Protein AF-A0A2T9JIQ1-F1 (afdb_monomer_lite)

Structure (mmCIF, N/CA/C/O backbone):
data_AF-A0A2T9JIQ1-F1
#
_entry.id   AF-A0A2T9JIQ1-F1
#
loop_
_atom_site.group_PDB
_atom_site.id
_atom_site.type_symbol
_atom_site.label_atom_id
_atom_site.label_alt_id
_atom_site.label_comp_id
_atom_site.label_asym_id
_atom_site.label_entity_id
_atom_site.label_seq_id
_atom_site.pdbx_PDB_ins_code
_atom_site.Cartn_x
_atom_site.Cartn_y
_atom_site.Cartn_z
_atom_site.occupancy
_atom_site.B_iso_or_equiv
_atom_site.auth_seq_id
_atom_site.auth_comp_id
_atom_site.auth_asym_id
_atom_site.auth_atom_id
_atom_site.pdbx_PDB_model_num
ATOM 1 N N . MET A 1 1 ? -2.616 -8.010 80.549 1.00 42.31 1 MET A N 1
ATOM 2 C CA . MET A 1 1 ? -3.362 -9.156 79.982 1.00 42.31 1 MET A CA 1
ATOM 3 C C . MET A 1 1 ? -4.755 -8.682 79.600 1.00 42.31 1 MET A C 1
ATOM 5 O O . MET A 1 1 ? -5.330 -7.872 80.317 1.00 42.31 1 MET A O 1
ATOM 9 N N . PHE A 1 2 ? -5.185 -9.054 78.399 1.00 39.25 2 PHE A N 1
ATOM 10 C CA . PHE A 1 2 ? -6.134 -8.331 77.552 1.00 39.25 2 PHE A CA 1
ATOM 11 C C . PHE A 1 2 ? -7.600 -8.439 78.004 1.00 39.25 2 PHE A C 1
ATOM 13 O O . PHE A 1 2 ? -8.067 -9.505 78.392 1.00 39.25 2 PHE A O 1
ATOM 20 N N . ARG A 1 3 ? -8.321 -7.311 77.922 1.00 41.00 3 ARG A N 1
ATOM 21 C CA . ARG A 1 3 ? -9.775 -7.200 78.111 1.00 41.00 3 ARG A CA 1
ATOM 22 C C . ARG A 1 3 ? -10.491 -7.617 76.823 1.00 41.00 3 ARG A C 1
ATOM 24 O O . ARG A 1 3 ? -10.337 -6.955 75.801 1.00 41.00 3 ARG A O 1
ATOM 31 N N . ASN A 1 4 ? -11.298 -8.673 76.904 1.00 43.22 4 ASN A N 1
ATOM 32 C CA . ASN A 1 4 ? -12.255 -9.061 75.871 1.00 43.22 4 ASN A CA 1
ATOM 33 C C . ASN A 1 4 ? -13.431 -8.077 75.840 1.00 43.22 4 ASN A C 1
ATOM 35 O O . ASN A 1 4 ? -14.142 -7.941 76.834 1.00 43.22 4 ASN A O 1
ATOM 39 N N . PHE A 1 5 ? -13.675 -7.455 74.687 1.00 46.44 5 PHE A N 1
ATOM 40 C CA . PHE A 1 5 ? -14.964 -6.846 74.369 1.00 46.44 5 PHE A CA 1
ATOM 41 C C . PHE A 1 5 ? -15.495 -7.455 73.075 1.00 46.44 5 PHE A C 1
ATOM 43 O O . PHE A 1 5 ? -14.993 -7.196 71.985 1.00 46.44 5 PHE A O 1
ATOM 50 N N . VAL A 1 6 ? -16.529 -8.277 73.235 1.00 48.19 6 VAL A N 1
ATOM 51 C CA . VAL A 1 6 ? -17.412 -8.741 72.167 1.00 48.19 6 VAL A CA 1
ATOM 52 C C . VAL A 1 6 ? -18.208 -7.536 71.662 1.00 48.19 6 VAL A C 1
ATOM 54 O O . VAL A 1 6 ? -18.869 -6.860 72.448 1.00 48.19 6 VAL A O 1
ATOM 57 N N . LYS A 1 7 ? -18.174 -7.277 70.353 1.00 43.06 7 LYS A N 1
ATOM 58 C CA . LYS A 1 7 ? -19.171 -6.448 69.666 1.00 43.06 7 LYS A CA 1
ATOM 59 C C . LYS A 1 7 ? -19.699 -7.218 68.463 1.00 43.06 7 LYS A C 1
ATOM 61 O O . LYS A 1 7 ? -19.097 -7.217 67.397 1.00 43.06 7 LYS A O 1
ATOM 66 N N . ALA A 1 8 ? -20.836 -7.875 68.659 1.00 46.78 8 ALA A N 1
ATOM 67 C CA . ALA A 1 8 ? -21.776 -8.102 67.576 1.00 46.78 8 ALA A CA 1
ATOM 68 C C . ALA A 1 8 ? -22.493 -6.774 67.297 1.00 46.78 8 ALA A C 1
ATOM 70 O O . ALA A 1 8 ? -22.796 -6.044 68.241 1.00 46.78 8 ALA A O 1
ATOM 71 N N . THR A 1 9 ? -22.735 -6.445 66.030 1.00 45.97 9 THR A N 1
ATOM 72 C CA . THR A 1 9 ? -24.067 -6.181 65.447 1.00 45.97 9 THR A CA 1
ATOM 73 C C . THR A 1 9 ? -23.851 -5.650 64.030 1.00 45.97 9 THR A C 1
ATOM 75 O O . THR A 1 9 ? -23.194 -4.633 63.820 1.00 45.97 9 THR A O 1
ATOM 78 N N . ALA A 1 10 ? -24.387 -6.389 63.063 1.00 45.72 10 ALA A N 1
ATOM 79 C CA . ALA A 1 10 ? -24.448 -6.026 61.661 1.00 45.72 10 ALA A CA 1
ATOM 80 C C . ALA A 1 10 ? -25.368 -4.818 61.449 1.00 45.72 10 ALA A C 1
ATOM 82 O O . ALA A 1 10 ? -26.471 -4.774 61.987 1.00 45.72 10 ALA A O 1
ATOM 83 N N . VAL A 1 11 ? -24.953 -3.895 60.585 1.00 45.69 11 VAL A N 1
ATOM 84 C CA . VAL A 1 11 ? -25.882 -3.049 59.834 1.00 45.69 11 VAL A CA 1
ATOM 85 C C . VAL A 1 11 ? -25.477 -3.170 58.374 1.00 45.69 11 VAL A C 1
ATOM 87 O O . VAL A 1 11 ? -24.557 -2.508 57.901 1.00 45.69 11 VAL A O 1
ATOM 90 N N . ALA A 1 12 ? -26.139 -4.094 57.680 1.00 42.84 12 ALA A N 1
ATOM 91 C CA . ALA A 1 12 ? -26.133 -4.146 56.231 1.00 42.84 12 ALA A CA 1
ATOM 92 C C . ALA A 1 12 ? -26.886 -2.911 55.730 1.00 42.84 12 ALA A C 1
ATOM 94 O O . ALA A 1 12 ? -28.115 -2.861 55.755 1.00 42.84 12 ALA A O 1
ATOM 95 N N . ILE A 1 13 ? -26.140 -1.892 55.310 1.00 50.28 13 ILE A N 1
ATOM 96 C CA . ILE A 1 13 ? -26.687 -0.798 54.517 1.00 50.28 13 ILE A CA 1
ATOM 97 C C . ILE A 1 13 ? -26.874 -1.366 53.108 1.00 50.28 13 ILE A C 1
ATOM 99 O O . ILE A 1 13 ? -25.969 -1.325 52.279 1.00 50.28 13 ILE A O 1
ATOM 103 N N . LEU A 1 14 ? -28.049 -1.942 52.852 1.00 46.09 14 LEU A N 1
ATOM 104 C CA . LEU A 1 14 ? -28.583 -2.116 51.501 1.00 46.09 14 LEU A CA 1
ATOM 105 C C . LEU A 1 14 ? -28.931 -0.718 50.972 1.00 46.09 14 LEU A C 1
ATOM 107 O O . LEU A 1 14 ? -30.076 -0.275 50.995 1.00 46.09 14 LEU A O 1
ATOM 111 N N . GLY A 1 15 ? -27.884 0.014 50.596 1.00 41.44 15 GLY A N 1
ATOM 112 C CA . GLY A 1 15 ? -27.977 1.284 49.902 1.00 41.44 15 GLY A CA 1
ATOM 113 C C . GLY A 1 15 ? -28.324 1.027 48.444 1.00 41.44 15 GLY A C 1
ATOM 114 O O . GLY A 1 15 ? -27.673 0.233 47.770 1.00 41.44 15 GLY A O 1
ATOM 115 N N . LEU A 1 16 ? -29.372 1.699 47.982 1.00 50.25 16 LEU A N 1
ATOM 116 C CA . LEU A 1 16 ? -29.817 1.720 46.602 1.00 50.25 16 LEU A CA 1
ATOM 117 C C . LEU A 1 16 ? -28.659 2.103 45.666 1.00 50.25 16 LEU A C 1
ATOM 119 O O . LEU A 1 16 ? -28.253 3.261 45.632 1.00 50.25 16 LEU A O 1
ATOM 123 N N . ALA A 1 17 ? -28.184 1.160 44.858 1.00 43.88 17 ALA A N 1
ATOM 124 C CA . ALA A 1 17 ? -27.496 1.475 43.612 1.00 43.88 17 ALA A CA 1
ATOM 125 C C . ALA A 1 17 ? -28.484 1.211 42.476 1.00 43.88 17 ALA A C 1
ATOM 127 O O . ALA A 1 17 ? -28.510 0.150 41.855 1.00 43.88 17 ALA A O 1
ATOM 128 N N . ALA A 1 18 ? -29.364 2.189 42.270 1.00 47.22 18 ALA A N 1
ATOM 129 C CA . ALA A 1 18 ? -30.060 2.358 41.010 1.00 47.22 18 ALA A CA 1
ATOM 130 C C . ALA A 1 18 ? -29.027 2.330 39.872 1.00 47.22 18 ALA A C 1
ATOM 132 O O . ALA A 1 18 ? -28.000 2.995 39.984 1.00 47.22 18 ALA A O 1
ATOM 133 N N . CYS A 1 19 ? -29.313 1.539 38.832 1.00 48.69 19 CYS A N 1
ATOM 134 C CA . CYS A 1 19 ? -28.763 1.597 37.473 1.00 48.69 19 CYS A CA 1
ATOM 135 C C . CYS A 1 19 ? -27.839 2.805 37.226 1.00 48.69 19 CYS A C 1
ATOM 137 O O . CYS A 1 19 ? -28.278 3.850 36.746 1.00 48.69 19 CYS A O 1
ATOM 139 N N . ALA A 1 20 ? -26.553 2.667 37.550 1.00 53.69 20 ALA A N 1
ATOM 140 C CA . ALA A 1 20 ? -25.557 3.512 36.919 1.00 53.69 20 ALA A CA 1
ATOM 141 C C . ALA A 1 20 ? -25.519 3.046 35.458 1.00 53.69 20 ALA A C 1
ATOM 143 O O . ALA A 1 20 ? -25.317 1.845 35.247 1.00 53.69 20 ALA A O 1
ATOM 144 N N . PRO A 1 21 ? -25.771 3.915 34.459 1.00 51.28 21 PRO A N 1
ATOM 145 C CA . PRO A 1 21 ? -25.498 3.542 33.082 1.00 51.28 21 PRO A CA 1
ATOM 146 C C . PRO A 1 21 ? -24.041 3.097 33.054 1.00 51.28 21 PRO A C 1
ATOM 148 O O . PRO A 1 21 ? -23.163 3.830 33.516 1.00 51.28 21 PRO A O 1
ATOM 151 N N . GLU A 1 22 ? -23.823 1.856 32.620 1.00 59.84 22 GLU A N 1
ATOM 152 C CA . GLU A 1 22 ? -22.495 1.310 32.389 1.00 59.84 22 GLU A CA 1
ATOM 153 C C . GLU A 1 22 ? -21.703 2.391 31.665 1.00 59.84 22 GLU A C 1
ATOM 155 O O . GLU A 1 22 ? -22.159 2.898 30.636 1.00 59.84 22 GLU A O 1
ATOM 160 N N . ALA A 1 23 ? -20.618 2.860 32.291 1.00 56.94 23 ALA A N 1
ATOM 161 C CA . ALA A 1 23 ? -19.816 3.931 31.733 1.00 56.94 23 ALA A CA 1
ATOM 162 C C . ALA A 1 23 ? -19.444 3.482 30.325 1.00 56.94 23 ALA A C 1
ATOM 164 O O . ALA A 1 23 ? -18.714 2.501 30.180 1.00 56.94 23 ALA A O 1
ATOM 165 N N . ALA A 1 24 ? -20.036 4.133 29.316 1.00 56.16 24 ALA A N 1
ATOM 166 C CA . ALA A 1 24 ? -19.826 3.772 27.929 1.00 56.16 24 ALA A CA 1
ATOM 167 C C . ALA A 1 24 ? -18.317 3.680 27.741 1.00 56.16 24 ALA A C 1
ATOM 169 O O . ALA A 1 24 ? -17.602 4.635 28.069 1.00 56.16 24 ALA A O 1
ATOM 170 N N . ALA A 1 25 ? -17.845 2.496 27.340 1.00 56.69 25 ALA A N 1
ATOM 171 C CA . ALA A 1 25 ? -16.425 2.256 27.162 1.00 56.69 25 ALA A CA 1
ATOM 172 C C . ALA A 1 25 ? -15.839 3.428 26.357 1.00 56.69 25 ALA A C 1
ATOM 174 O O . ALA A 1 25 ? -16.520 3.917 25.444 1.00 56.69 25 ALA A O 1
ATOM 175 N N . PRO A 1 26 ? -14.635 3.921 26.708 1.00 58.22 26 PRO A N 1
ATOM 176 C CA . PRO A 1 26 ? -14.030 5.035 25.997 1.00 58.22 26 PRO A CA 1
ATOM 177 C C . PRO A 1 26 ? -14.137 4.787 24.491 1.00 58.22 26 PRO A C 1
ATOM 179 O O . PRO A 1 26 ? -13.881 3.654 24.064 1.00 58.22 26 PRO A O 1
ATOM 182 N N . PRO A 1 27 ? -14.555 5.786 23.693 1.00 64.12 27 PRO A N 1
ATOM 183 C CA . PRO A 1 27 ? -14.654 5.604 22.255 1.00 64.12 27 PRO A CA 1
ATOM 184 C C . PRO A 1 27 ? -13.319 5.068 21.740 1.00 64.12 27 PRO A C 1
ATOM 186 O O . PRO A 1 27 ? -12.257 5.526 22.172 1.00 64.12 27 PRO A O 1
ATOM 189 N N . ALA A 1 28 ? -13.384 4.060 20.868 1.00 68.56 28 ALA A N 1
ATOM 190 C CA . ALA A 1 28 ? -12.189 3.446 20.311 1.00 68.56 28 ALA A CA 1
ATOM 191 C C . ALA A 1 28 ? -11.290 4.534 19.707 1.00 68.56 28 ALA A C 1
ATOM 193 O O . ALA A 1 28 ? -11.775 5.442 19.024 1.00 68.56 28 ALA A O 1
ATOM 194 N N . SER A 1 29 ? -9.989 4.457 19.989 1.00 77.31 29 SER A N 1
ATOM 195 C CA . SER A 1 29 ? -9.022 5.410 19.449 1.00 77.31 29 SER A CA 1
ATOM 196 C C . SER A 1 29 ? -9.050 5.366 17.928 1.00 77.31 29 SER A C 1
ATOM 198 O O . SER A 1 29 ? -8.990 4.284 17.336 1.00 77.31 29 SER A O 1
ATOM 200 N N . LYS A 1 30 ? -9.106 6.535 17.294 1.00 84.56 30 LYS A N 1
ATOM 201 C CA . LYS A 1 30 ? -9.053 6.635 15.838 1.00 84.56 30 LYS A CA 1
ATOM 202 C C . LYS A 1 30 ? -7.640 6.317 15.346 1.00 84.56 30 LYS A C 1
ATOM 204 O O . LYS A 1 30 ? -6.668 6.649 16.029 1.00 84.56 30 LYS A O 1
ATOM 209 N N . PRO A 1 31 ? -7.480 5.771 14.128 1.00 85.44 31 PRO A N 1
ATOM 210 C CA . PRO A 1 31 ? -6.155 5.549 13.542 1.00 85.44 31 PRO A CA 1
ATOM 211 C C . PRO A 1 31 ? -5.313 6.835 13.454 1.00 85.44 31 PRO A C 1
ATOM 213 O O . PRO A 1 31 ? -4.092 6.811 13.616 1.00 85.44 31 PRO A O 1
ATOM 216 N N . SER A 1 32 ? -5.967 7.982 13.252 1.00 90.56 32 SER A N 1
ATOM 217 C CA . SER A 1 32 ? -5.337 9.302 13.182 1.00 90.56 32 SER A CA 1
ATOM 218 C C . SER A 1 32 ? -4.807 9.819 14.522 1.00 90.56 32 SER A C 1
ATOM 220 O O . SER A 1 32 ? -3.905 10.658 14.524 1.00 90.56 32 SER A O 1
ATOM 222 N N . ASP A 1 33 ? -5.289 9.314 15.665 1.00 88.62 33 ASP A N 1
ATOM 223 C CA . ASP A 1 33 ? -4.910 9.825 16.991 1.00 88.62 33 ASP A CA 1
ATOM 224 C C . ASP A 1 33 ? -3.402 9.701 17.243 1.00 88.62 33 ASP A C 1
ATOM 226 O O . ASP A 1 33 ? -2.800 10.542 17.922 1.00 88.62 33 ASP A O 1
ATOM 230 N N . SER A 1 34 ? -2.778 8.683 16.646 1.00 86.69 34 SER A N 1
ATOM 231 C CA . SER A 1 34 ? -1.341 8.436 16.723 1.00 86.69 34 SER A CA 1
ATOM 232 C C . SER A 1 34 ? -0.490 9.253 15.742 1.00 86.69 34 SER A C 1
ATOM 234 O O . SER A 1 34 ? 0.732 9.192 15.836 1.00 86.69 34 SER A O 1
ATOM 236 N N . PHE A 1 35 ? -1.079 10.041 14.840 1.00 92.44 35 PHE A N 1
ATOM 237 C CA . PHE A 1 35 ? -0.351 10.886 13.884 1.00 92.44 35 PHE A CA 1
ATOM 238 C C . PHE A 1 35 ? -0.216 12.346 14.359 1.00 92.44 35 PHE A C 1
ATOM 240 O O . PHE A 1 35 ? -1.007 12.805 15.199 1.00 92.44 35 PHE A O 1
ATOM 247 N N . PRO A 1 36 ? 0.765 13.107 13.821 1.00 92.56 36 PRO A N 1
ATOM 248 C CA . PRO A 1 36 ? 0.852 14.549 14.039 1.00 92.56 36 PRO A CA 1
ATOM 249 C C . PRO A 1 36 ? -0.464 15.253 13.691 1.00 92.56 36 PRO A C 1
ATOM 251 O O . PRO A 1 36 ? -1.149 14.877 12.743 1.00 92.56 36 PRO A O 1
ATOM 254 N N . VAL A 1 37 ? -0.814 16.308 14.437 1.00 91.62 37 VAL A N 1
ATOM 255 C CA . VAL A 1 37 ? -2.105 17.017 14.297 1.00 91.62 37 VAL A CA 1
ATOM 256 C C . VAL A 1 37 ? -2.370 17.473 12.859 1.00 91.62 37 VAL A C 1
ATOM 258 O O . VAL A 1 37 ? -3.493 17.338 12.379 1.00 91.62 37 VAL A O 1
ATOM 261 N N . ALA A 1 38 ? -1.335 17.950 12.161 1.00 92.06 38 ALA A N 1
ATOM 262 C CA . ALA A 1 38 ? -1.425 18.416 10.777 1.00 92.06 38 ALA A CA 1
ATOM 263 C C . ALA A 1 38 ? -1.837 17.320 9.774 1.00 92.06 38 ALA A C 1
ATOM 265 O O . ALA A 1 38 ? -2.314 17.633 8.687 1.00 92.06 38 ALA A O 1
ATOM 266 N N . ASP A 1 39 ? -1.688 16.048 10.144 1.00 92.25 39 ASP A N 1
ATOM 267 C CA . ASP A 1 39 ? -1.913 14.905 9.262 1.00 92.25 39 ASP A CA 1
ATOM 268 C C . ASP A 1 39 ? -3.212 14.152 9.568 1.00 92.25 39 ASP A C 1
ATOM 270 O O . ASP A 1 39 ? -3.650 13.318 8.776 1.00 92.25 39 ASP A O 1
ATOM 274 N N . ARG A 1 40 ? -3.865 14.458 10.696 1.00 92.69 40 ARG A N 1
ATOM 275 C CA . ARG A 1 40 ? -5.028 13.700 11.178 1.00 92.69 40 ARG A CA 1
ATOM 276 C C . ARG A 1 40 ? -6.200 13.715 10.212 1.00 92.69 40 ARG A C 1
ATOM 278 O O . ARG A 1 40 ? -6.776 12.666 9.966 1.00 92.69 40 ARG A O 1
ATOM 285 N N . ALA A 1 41 ? -6.502 14.872 9.621 1.00 91.25 41 ALA A N 1
ATOM 286 C CA . ALA A 1 41 ? -7.604 15.004 8.669 1.00 91.25 41 ALA A CA 1
ATOM 287 C C . ALA A 1 41 ? -7.406 14.125 7.421 1.00 91.25 41 ALA A C 1
ATOM 289 O O . ALA A 1 41 ? -8.362 13.549 6.911 1.00 91.25 41 ALA A O 1
ATOM 290 N N . PHE A 1 42 ? -6.159 13.984 6.955 1.00 91.50 42 PHE A N 1
ATOM 291 C CA . PHE A 1 42 ? -5.835 13.085 5.850 1.00 91.50 42 PHE A CA 1
ATOM 292 C C . PHE A 1 42 ? -6.037 11.619 6.247 1.00 91.50 42 PHE A C 1
ATOM 294 O O . PHE A 1 42 ? -6.674 10.873 5.507 1.00 91.50 42 PHE A O 1
ATOM 301 N N . VAL A 1 43 ? -5.538 11.218 7.422 1.00 93.56 43 VAL A N 1
ATOM 302 C CA . VAL A 1 43 ? -5.675 9.839 7.918 1.00 93.56 43 VAL A CA 1
ATOM 303 C C . VAL A 1 43 ? -7.138 9.481 8.181 1.00 93.56 43 VAL A C 1
ATOM 305 O O . VAL A 1 43 ? -7.558 8.393 7.808 1.00 93.56 43 VAL A O 1
ATOM 308 N N . ASP A 1 44 ? -7.924 10.389 8.764 1.00 92.69 44 ASP A N 1
ATOM 309 C CA . ASP A 1 44 ? -9.357 10.187 9.008 1.00 92.69 44 ASP A CA 1
ATOM 310 C C . ASP A 1 44 ? -10.131 10.004 7.698 1.00 92.69 44 ASP A C 1
ATOM 312 O O . ASP A 1 44 ? -10.910 9.059 7.578 1.00 92.69 44 ASP A O 1
ATOM 316 N N . GLY A 1 45 ? -9.886 10.864 6.702 1.00 91.81 45 GLY A N 1
ATOM 317 C CA . GLY A 1 45 ? -10.516 10.743 5.386 1.00 91.81 45 GLY A CA 1
ATOM 318 C C . GLY A 1 45 ? -10.151 9.431 4.694 1.00 91.81 45 GLY A C 1
ATOM 319 O O . GLY A 1 45 ? -11.029 8.708 4.233 1.00 91.81 45 GLY A O 1
ATOM 320 N N . ALA A 1 46 ? -8.867 9.068 4.695 1.00 93.00 46 ALA A N 1
ATOM 321 C CA . ALA A 1 46 ? -8.406 7.818 4.101 1.00 93.00 46 ALA A CA 1
ATOM 322 C C . ALA A 1 46 ? -8.980 6.578 4.813 1.00 93.00 46 ALA A C 1
ATOM 324 O O . ALA A 1 46 ? -9.454 5.652 4.155 1.00 93.00 46 ALA A O 1
ATOM 325 N N . ALA A 1 47 ? -8.988 6.570 6.149 1.00 92.12 47 ALA A N 1
ATOM 326 C CA . ALA A 1 47 ? -9.555 5.481 6.940 1.00 92.12 47 ALA A CA 1
ATOM 327 C C . ALA A 1 47 ? -11.066 5.330 6.711 1.00 92.12 47 ALA A C 1
ATOM 329 O O . ALA A 1 47 ? -11.566 4.207 6.651 1.00 92.12 47 ALA A O 1
ATOM 330 N N . GLN A 1 48 ? -11.789 6.441 6.541 1.00 91.81 48 GLN A N 1
ATOM 331 C CA . GLN A 1 48 ? -13.220 6.415 6.252 1.00 91.81 48 GLN A CA 1
ATOM 332 C C . GLN A 1 48 ? -13.525 5.744 4.910 1.00 91.81 48 GLN A C 1
ATOM 334 O O . GLN A 1 48 ? -14.461 4.952 4.843 1.00 91.81 48 GLN A O 1
ATOM 339 N N . VAL A 1 49 ? -12.744 6.022 3.863 1.00 91.69 49 VAL A N 1
ATOM 340 C CA . VAL A 1 49 ? -12.953 5.406 2.541 1.00 91.69 49 VAL A CA 1
ATOM 341 C C . VAL A 1 49 ? -12.662 3.903 2.602 1.00 91.69 49 VAL A C 1
ATOM 343 O O . VAL A 1 49 ? -13.449 3.105 2.109 1.00 91.69 49 VAL A O 1
ATOM 346 N N . ILE A 1 50 ? -11.616 3.482 3.320 1.00 91.62 50 ILE A N 1
ATOM 347 C CA . ILE A 1 50 ? -11.347 2.047 3.529 1.00 91.62 50 ILE A CA 1
ATOM 348 C C . ILE A 1 50 ? -12.488 1.373 4.298 1.00 91.62 50 ILE A C 1
ATOM 350 O O . ILE A 1 50 ? -12.873 0.254 3.974 1.00 91.62 50 ILE A O 1
ATOM 354 N N . ALA A 1 51 ? -13.044 2.038 5.312 1.00 89.88 51 ALA A N 1
ATOM 355 C CA . ALA A 1 51 ? -14.174 1.509 6.071 1.00 89.88 51 ALA A CA 1
ATOM 356 C C . ALA A 1 51 ? -15.460 1.402 5.230 1.00 89.88 51 ALA A C 1
ATOM 358 O O . ALA A 1 51 ? -16.317 0.576 5.543 1.00 89.88 51 ALA A O 1
ATOM 359 N N . GLN A 1 52 ? -15.608 2.199 4.167 1.00 89.69 52 GLN A N 1
ATOM 360 C CA . GLN A 1 52 ? -16.702 2.044 3.202 1.00 89.69 52 GLN A CA 1
ATOM 361 C C . GLN A 1 52 ? -16.511 0.796 2.329 1.00 89.69 52 GLN A C 1
ATOM 363 O O . GLN A 1 52 ? -17.487 0.091 2.081 1.00 89.69 52 GLN A O 1
ATOM 368 N N . ASP A 1 53 ? -15.270 0.490 1.940 1.00 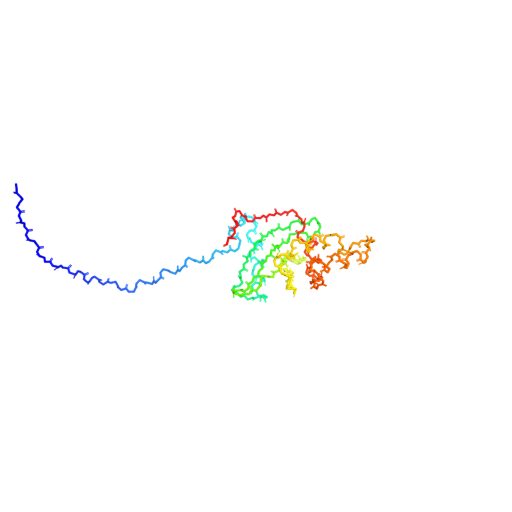86.38 53 ASP A N 1
ATOM 369 C CA . ASP A 1 53 ? -14.947 -0.653 1.076 1.00 86.38 53 ASP A CA 1
ATOM 370 C C . ASP A 1 53 ? -14.892 -1.991 1.833 1.00 86.38 53 ASP A C 1
ATOM 372 O O . ASP A 1 53 ? -15.394 -3.007 1.353 1.00 86.38 53 ASP A O 1
ATOM 376 N N . LEU A 1 54 ? -14.273 -2.010 3.019 1.00 86.38 54 LEU A N 1
ATOM 377 C CA . LEU A 1 54 ? -14.057 -3.223 3.821 1.00 86.38 54 LEU A CA 1
ATOM 378 C C . LEU A 1 54 ? -15.093 -3.423 4.931 1.00 86.38 54 LEU A C 1
ATOM 380 O O . LEU A 1 54 ? -15.246 -4.537 5.424 1.00 86.38 54 LEU A O 1
ATOM 384 N N . GLY A 1 55 ? -15.803 -2.368 5.331 1.00 87.56 55 GLY A N 1
ATOM 385 C CA . GLY A 1 55 ? -16.787 -2.387 6.412 1.00 87.56 55 GLY A CA 1
ATOM 386 C C . GLY A 1 55 ? -16.373 -1.572 7.642 1.00 87.56 55 GLY A C 1
ATOM 387 O O . GLY A 1 55 ? -15.197 -1.376 7.945 1.00 87.56 55 GLY A O 1
ATOM 388 N N . ALA A 1 56 ? -17.376 -1.113 8.396 1.00 85.31 56 ALA A N 1
ATOM 389 C CA . ALA A 1 56 ? -17.208 -0.147 9.487 1.00 85.31 56 ALA A CA 1
ATOM 390 C C . ALA A 1 56 ? -16.361 -0.642 10.676 1.00 85.31 56 ALA A C 1
ATOM 392 O O . ALA A 1 56 ? -15.883 0.170 11.464 1.00 85.31 56 ALA A O 1
ATOM 393 N N . SER A 1 57 ? -16.187 -1.957 10.825 1.00 88.81 57 SER A N 1
ATOM 394 C CA . SER A 1 57 ? -15.411 -2.570 11.913 1.00 88.81 57 SER A CA 1
ATOM 395 C C . SER A 1 57 ? -13.951 -2.838 11.547 1.00 88.81 57 SER A C 1
ATOM 397 O O . SER A 1 57 ? -13.270 -3.553 12.280 1.00 88.81 57 SER A O 1
ATOM 399 N N . VAL A 1 58 ? -13.478 -2.309 10.416 1.00 91.56 58 VAL A N 1
ATOM 400 C CA . VAL A 1 58 ? -12.094 -2.479 9.974 1.00 91.56 58 VAL A CA 1
ATOM 401 C C . VAL A 1 58 ? -11.107 -1.969 11.030 1.00 91.56 58 VAL A C 1
ATOM 403 O O . VAL A 1 58 ? -11.260 -0.886 11.598 1.00 91.56 58 VAL A O 1
ATOM 406 N N . VAL A 1 59 ? -10.082 -2.773 11.291 1.00 92.50 59 VAL A N 1
ATOM 407 C CA . VAL A 1 59 ? -8.932 -2.416 12.120 1.00 92.50 59 VAL A CA 1
ATOM 408 C C . VAL A 1 59 ? -7.720 -2.174 11.234 1.00 92.50 59 VAL A C 1
ATOM 410 O O . VAL A 1 59 ? -7.584 -2.778 10.170 1.00 92.50 59 VAL A O 1
ATOM 413 N N . PHE A 1 60 ? -6.832 -1.293 11.683 1.00 92.38 60 PHE A N 1
ATOM 414 C CA . PHE A 1 60 ? -5.651 -0.872 10.938 1.00 92.38 60 PHE A CA 1
ATOM 415 C C . PHE A 1 60 ? -4.387 -1.174 11.731 1.00 92.38 60 PHE A C 1
ATOM 417 O O . PHE A 1 60 ? -4.391 -1.100 12.959 1.00 92.38 60 PHE A O 1
ATOM 424 N N . ARG A 1 61 ? -3.288 -1.448 11.032 1.00 91.12 61 ARG A N 1
ATOM 425 C CA . ARG A 1 61 ? -1.952 -1.521 11.634 1.00 91.12 61 ARG A CA 1
ATOM 426 C C . ARG A 1 61 ? -0.894 -1.011 10.670 1.00 91.12 61 ARG A C 1
ATOM 428 O O . ARG A 1 61 ? -1.137 -0.897 9.470 1.00 91.12 61 ARG A O 1
ATOM 435 N N . ASP A 1 62 ? 0.289 -0.739 11.217 1.00 90.56 62 ASP A N 1
ATOM 436 C CA . ASP A 1 62 ? 1.480 -0.347 10.455 1.00 90.56 62 ASP A CA 1
ATOM 437 C C . ASP A 1 62 ? 1.230 0.800 9.461 1.00 90.56 62 ASP A C 1
ATOM 439 O O . ASP A 1 62 ? 1.893 0.902 8.428 1.00 90.56 62 ASP A O 1
ATOM 443 N N . LEU A 1 63 ? 0.270 1.676 9.785 1.00 94.62 63 LEU A N 1
ATOM 444 C CA . LEU A 1 63 ? -0.065 2.823 8.958 1.00 94.62 63 LEU A CA 1
ATOM 445 C C . LEU A 1 63 ? 1.131 3.769 8.873 1.00 94.62 63 LEU A C 1
ATOM 447 O O . LEU A 1 63 ? 1.771 4.080 9.877 1.00 94.62 63 LEU A O 1
ATOM 451 N N . ALA A 1 64 ? 1.387 4.287 7.685 1.00 95.56 64 ALA A N 1
ATOM 452 C CA . ALA A 1 64 ? 2.349 5.339 7.436 1.00 95.56 64 ALA A CA 1
ATOM 453 C C . ALA A 1 64 ? 1.853 6.220 6.293 1.00 95.56 64 ALA A C 1
ATOM 455 O O . ALA A 1 64 ? 1.251 5.745 5.331 1.00 95.56 64 ALA A O 1
ATOM 456 N N . ILE A 1 65 ? 2.111 7.518 6.397 1.00 95.88 65 ILE A N 1
ATOM 457 C CA . ILE A 1 65 ? 1.913 8.430 5.278 1.00 95.88 65 ILE A CA 1
ATOM 458 C C . ILE A 1 65 ? 3.217 8.449 4.496 1.00 95.88 65 ILE A C 1
ATOM 460 O O . ILE A 1 65 ? 4.262 8.795 5.041 1.00 95.88 65 ILE A O 1
ATOM 464 N N . SER A 1 66 ? 3.135 8.101 3.224 1.00 95.44 66 SER A N 1
ATOM 465 C CA . SER A 1 66 ? 4.217 8.195 2.261 1.00 95.44 66 SER A CA 1
ATOM 466 C C . SER A 1 66 ? 4.050 9.466 1.437 1.00 95.44 66 SER A C 1
ATOM 468 O O . SER A 1 66 ? 2.991 9.686 0.845 1.00 95.44 66 SER A O 1
ATOM 470 N N . ASP A 1 67 ? 5.082 10.304 1.407 1.00 92.25 67 ASP A N 1
ATOM 471 C CA . ASP A 1 67 ? 5.182 11.444 0.496 1.00 92.25 67 ASP A CA 1
ATOM 472 C C . ASP A 1 67 ? 6.157 11.096 -0.636 1.00 92.25 67 ASP A C 1
ATOM 474 O O . ASP A 1 67 ? 7.382 11.119 -0.455 1.00 92.25 67 ASP A O 1
ATOM 478 N N . THR A 1 68 ? 5.609 10.686 -1.785 1.00 89.06 68 THR A N 1
ATOM 479 C CA . THR A 1 68 ? 6.407 10.338 -2.966 1.00 89.06 68 THR A CA 1
ATOM 480 C C . THR A 1 68 ? 6.470 11.537 -3.922 1.00 89.06 68 THR A C 1
ATOM 482 O O . THR A 1 68 ? 5.419 12.016 -4.372 1.00 89.06 68 THR A O 1
ATOM 485 N N . PRO A 1 69 ? 7.677 12.000 -4.311 1.00 85.12 69 PRO A N 1
ATOM 486 C CA . PRO A 1 69 ? 7.836 13.109 -5.248 1.00 85.12 69 PRO A CA 1
ATOM 487 C C . PRO A 1 69 ? 7.034 12.912 -6.540 1.00 85.12 69 PRO A C 1
ATOM 489 O O . PRO A 1 69 ? 7.137 11.882 -7.201 1.00 85.12 69 PRO A O 1
ATOM 492 N N . GLY A 1 70 ? 6.220 13.907 -6.898 1.00 84.56 70 GLY A N 1
ATOM 493 C CA . GLY A 1 70 ? 5.388 13.883 -8.106 1.00 84.56 70 GLY A CA 1
ATOM 494 C C . GLY A 1 70 ? 4.123 13.017 -8.027 1.00 84.56 70 GLY A C 1
ATOM 495 O O . GLY A 1 70 ? 3.271 13.148 -8.899 1.00 84.56 70 GLY A O 1
ATOM 496 N N . GLN A 1 71 ? 3.958 12.191 -6.988 1.00 84.12 71 GLN A N 1
ATOM 497 C CA . GLN A 1 71 ? 2.764 11.353 -6.784 1.00 84.12 71 GLN A CA 1
ATOM 498 C C . GLN A 1 71 ? 1.867 11.847 -5.640 1.00 84.12 71 GLN A C 1
ATOM 500 O O . GLN A 1 71 ? 0.683 11.506 -5.590 1.00 84.12 71 GLN A O 1
ATOM 505 N N . GLY A 1 72 ? 2.420 12.676 -4.750 1.00 85.44 72 GLY A N 1
ATOM 506 C CA . GLY A 1 72 ? 1.716 13.253 -3.611 1.00 85.44 72 GLY A CA 1
ATOM 507 C C . GLY A 1 72 ? 1.683 12.329 -2.395 1.00 85.44 72 GLY A C 1
ATOM 508 O O . GLY A 1 72 ? 2.466 11.385 -2.271 1.00 85.44 72 GLY A O 1
ATOM 509 N N . ARG A 1 73 ? 0.760 12.632 -1.475 1.00 91.00 73 ARG A N 1
ATOM 510 C CA . ARG A 1 73 ? 0.625 11.934 -0.192 1.00 91.00 73 ARG A CA 1
ATOM 511 C C . ARG A 1 73 ? -0.294 10.721 -0.307 1.00 91.00 73 ARG A C 1
ATOM 513 O O . ARG A 1 73 ? -1.428 10.839 -0.776 1.00 91.00 73 ARG A O 1
ATOM 520 N N . SER A 1 74 ? 0.178 9.592 0.211 1.00 95.25 74 SER A N 1
ATOM 521 C CA . SER A 1 74 ? -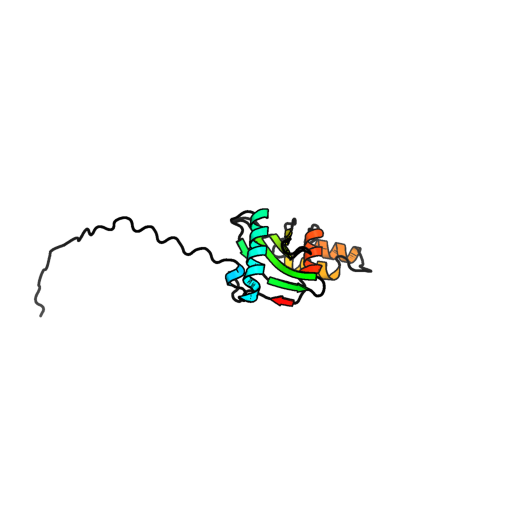0.565 8.331 0.274 1.00 95.25 74 SER A CA 1
ATOM 522 C C . SER A 1 74 ? -0.512 7.743 1.681 1.00 95.25 74 SER A C 1
ATOM 524 O O . SER A 1 74 ? 0.527 7.795 2.330 1.00 95.25 74 SER A O 1
ATOM 526 N N . LEU A 1 75 ? -1.619 7.194 2.174 1.00 96.25 75 LEU A N 1
ATOM 527 C CA . LEU A 1 75 ? -1.665 6.379 3.382 1.00 96.25 75 LEU A CA 1
ATOM 528 C C . LEU A 1 75 ? -1.422 4.923 2.984 1.00 96.25 75 LEU A C 1
ATOM 530 O O . LEU A 1 75 ? -2.165 4.376 2.175 1.00 96.25 75 LEU A O 1
ATOM 534 N N . CYS A 1 76 ? -0.400 4.305 3.557 1.00 96.50 76 CYS A N 1
ATOM 535 C CA . CYS A 1 76 ? -0.007 2.926 3.307 1.00 96.50 76 CYS A CA 1
ATOM 536 C C . CYS A 1 76 ? -0.029 2.145 4.620 1.00 96.50 76 CYS A C 1
ATOM 538 O O . CYS A 1 76 ? 0.305 2.702 5.662 1.00 96.50 76 CYS A O 1
ATOM 540 N N . GLY A 1 77 ? -0.375 0.864 4.591 1.00 95.00 77 GLY A N 1
ATOM 541 C CA . GLY A 1 77 ? -0.337 0.006 5.776 1.00 95.00 77 GLY A CA 1
ATOM 542 C C . GLY A 1 77 ? -1.120 -1.273 5.553 1.00 95.00 77 GLY A C 1
ATOM 543 O O . GLY A 1 77 ? -1.270 -1.698 4.409 1.00 95.00 77 GLY A O 1
ATOM 544 N N . ASP A 1 78 ? -1.649 -1.847 6.631 1.00 94.44 78 ASP A N 1
ATOM 545 C CA . ASP A 1 78 ? -2.523 -3.013 6.549 1.00 94.44 78 ASP A CA 1
ATOM 546 C C . ASP A 1 78 ? -3.880 -2.736 7.213 1.00 94.44 78 ASP A C 1
ATOM 548 O O . ASP A 1 78 ? -3.978 -1.996 8.198 1.00 94.44 78 ASP A O 1
ATOM 552 N N . ALA A 1 79 ? -4.918 -3.393 6.701 1.00 94.00 79 ALA A N 1
ATOM 553 C CA . ALA A 1 79 ? -6.258 -3.404 7.268 1.00 94.00 79 ALA A CA 1
ATOM 554 C C . ALA A 1 79 ? -6.847 -4.820 7.295 1.00 94.00 79 ALA A C 1
ATOM 556 O O . ALA A 1 79 ? -6.502 -5.669 6.470 1.00 94.00 79 ALA A O 1
ATOM 557 N N . ALA A 1 80 ? -7.740 -5.075 8.247 1.00 93.31 80 ALA A N 1
ATOM 558 C CA . ALA A 1 80 ? -8.476 -6.330 8.355 1.00 93.31 80 ALA A CA 1
ATOM 559 C C . ALA A 1 80 ? -9.829 -6.109 9.029 1.00 93.31 80 ALA A C 1
ATOM 561 O O . ALA A 1 80 ? -9.974 -5.217 9.865 1.00 93.31 80 ALA A O 1
ATOM 562 N N . LEU A 1 81 ? -10.807 -6.961 8.730 1.00 92.25 81 LEU A N 1
ATOM 563 C CA . LEU A 1 81 ? -11.932 -7.152 9.640 1.00 92.25 81 LEU A CA 1
ATOM 564 C C . LEU A 1 81 ? -11.496 -8.017 10.838 1.00 92.25 81 LEU A C 1
ATOM 566 O O . LEU A 1 81 ? -10.547 -8.800 10.723 1.00 92.25 81 LEU A O 1
ATOM 570 N N . PRO A 1 82 ? -12.165 -7.908 11.999 1.00 89.62 82 PRO A N 1
ATOM 571 C CA . PRO A 1 82 ? -11.840 -8.731 13.158 1.00 89.62 82 PRO A CA 1
ATOM 572 C C . PRO A 1 82 ? -11.906 -10.230 12.830 1.00 89.62 82 PRO A C 1
ATOM 574 O O . PRO A 1 82 ? -12.943 -10.738 12.413 1.00 89.62 82 PRO A O 1
ATOM 577 N N . GLY A 1 83 ? -10.795 -10.940 13.040 1.00 88.88 83 GLY A N 1
ATOM 578 C CA . GLY A 1 83 ? -10.678 -12.375 12.753 1.00 88.88 83 GLY A CA 1
ATOM 579 C C . GLY A 1 83 ? -10.281 -12.722 11.314 1.00 88.88 83 GLY A C 1
ATOM 580 O O . GLY A 1 83 ? -10.082 -13.901 11.024 1.00 88.88 83 GLY A O 1
ATOM 581 N N . GLU A 1 84 ? -10.118 -11.734 10.431 1.00 90.81 84 GLU A N 1
ATOM 582 C CA . GLU A 1 84 ? -9.670 -11.946 9.053 1.00 90.81 84 GLU A CA 1
ATOM 583 C C . GLU A 1 84 ? -8.156 -11.767 8.874 1.00 90.81 84 GLU A C 1
ATOM 585 O O . GLU A 1 84 ? -7.439 -11.248 9.734 1.00 90.81 84 GLU A O 1
ATOM 590 N N . ALA A 1 85 ? -7.658 -12.222 7.721 1.00 89.88 85 ALA A N 1
ATOM 591 C CA . ALA A 1 85 ? -6.281 -11.993 7.318 1.00 89.88 85 ALA A CA 1
ATOM 592 C C . ALA A 1 85 ? -6.040 -10.510 7.003 1.00 89.88 85 ALA A C 1
ATOM 594 O O . ALA A 1 85 ? -6.873 -9.837 6.397 1.00 89.88 85 ALA A O 1
ATOM 595 N N . TRP A 1 86 ? -4.858 -10.027 7.376 1.00 92.00 86 TRP A N 1
ATOM 596 C CA . TRP A 1 86 ? -4.419 -8.672 7.067 1.00 92.00 86 TRP A CA 1
ATOM 597 C C . TRP A 1 86 ? -4.158 -8.501 5.580 1.00 92.00 86 TRP A C 1
ATOM 599 O O . TRP A 1 86 ? -3.427 -9.291 4.982 1.00 92.00 86 TRP A O 1
ATOM 609 N N . LYS A 1 87 ? -4.719 -7.434 5.018 1.00 93.50 87 LYS A N 1
ATOM 610 C CA . LYS A 1 87 ? -4.523 -7.031 3.630 1.00 93.50 87 LYS A CA 1
ATOM 611 C C . LYS A 1 87 ? -3.783 -5.712 3.588 1.00 93.50 87 LYS A C 1
ATOM 613 O O . LYS A 1 87 ? -4.087 -4.803 4.358 1.00 93.50 87 LYS A O 1
ATOM 618 N N . GLY A 1 88 ? -2.841 -5.610 2.662 1.00 95.50 88 GLY A N 1
ATOM 619 C CA . GLY A 1 88 ? -2.192 -4.345 2.371 1.00 95.50 88 GLY A CA 1
ATOM 620 C C . GLY A 1 88 ? -3.198 -3.334 1.823 1.00 95.50 88 GLY A C 1
ATOM 621 O O . GLY A 1 88 ? -4.085 -3.693 1.048 1.00 95.50 88 GLY A O 1
ATOM 622 N N . ILE A 1 89 ? -3.057 -2.078 2.225 1.00 96.88 89 ILE A N 1
ATOM 623 C CA . ILE A 1 89 ? -3.897 -0.964 1.785 1.00 96.88 89 ILE A CA 1
ATOM 624 C C . ILE A 1 89 ? -3.037 0.206 1.322 1.00 96.88 89 ILE A C 1
ATOM 626 O O . ILE A 1 89 ? -1.984 0.504 1.894 1.00 96.88 89 ILE A O 1
ATOM 630 N N . ILE A 1 90 ? -3.519 0.893 0.293 1.00 97.00 90 ILE A N 1
ATOM 631 C CA . ILE A 1 90 ? -2.968 2.154 -0.191 1.00 97.00 90 ILE A CA 1
ATOM 632 C C . ILE A 1 90 ? -4.137 3.079 -0.458 1.00 97.00 90 ILE A C 1
ATOM 634 O O . ILE A 1 90 ? -5.037 2.738 -1.220 1.00 97.00 90 ILE A O 1
ATOM 638 N N . VAL A 1 91 ? -4.108 4.259 0.142 1.00 95.69 91 VAL A N 1
ATOM 639 C CA . VAL A 1 91 ? -5.088 5.305 -0.121 1.00 95.69 91 VAL A CA 1
ATOM 640 C C . VAL A 1 91 ? -4.366 6.570 -0.505 1.00 95.69 91 VAL A C 1
ATOM 642 O O . VAL A 1 91 ? -3.608 7.125 0.285 1.00 95.69 91 VAL A O 1
ATOM 645 N N . ARG A 1 92 ? -4.616 7.055 -1.712 1.00 90.94 92 ARG A N 1
ATOM 646 C CA . ARG A 1 92 ? -4.032 8.304 -2.200 1.00 90.94 92 ARG A CA 1
ATOM 647 C C . ARG A 1 92 ? -5.109 9.340 -2.430 1.00 90.94 92 ARG A C 1
ATOM 649 O O . ARG A 1 92 ? -6.234 9.007 -2.804 1.00 90.94 92 ARG A O 1
ATOM 656 N N . LYS A 1 93 ? -4.740 10.606 -2.251 1.00 81.62 93 LYS A N 1
ATOM 657 C CA . LYS A 1 93 ? -5.591 11.708 -2.691 1.00 81.62 93 LYS A CA 1
ATOM 658 C C . LYS A 1 93 ? -5.528 11.795 -4.222 1.00 81.62 93 LYS A C 1
ATOM 660 O O . LYS A 1 93 ? -4.441 11.866 -4.793 1.00 81.62 93 LYS A O 1
ATOM 665 N N . GLY A 1 94 ? -6.683 11.723 -4.869 1.00 70.75 94 GLY A N 1
ATOM 666 C CA . GLY A 1 94 ? -6.864 11.890 -6.305 1.00 70.75 94 GLY A CA 1
ATOM 667 C C . GLY A 1 94 ? -6.645 13.335 -6.756 1.00 70.75 94 GLY A C 1
ATOM 668 O O . GLY A 1 94 ? -6.323 14.222 -5.963 1.00 70.75 94 GLY A O 1
ATOM 669 N N . ALA A 1 95 ? -6.801 13.573 -8.061 1.00 66.75 95 ALA A N 1
ATOM 670 C CA . ALA A 1 95 ? -6.597 14.895 -8.656 1.00 66.75 95 ALA A CA 1
ATOM 671 C C . ALA A 1 95 ? -7.710 15.895 -8.282 1.00 66.75 95 ALA A C 1
ATOM 673 O O . ALA A 1 95 ? -7.457 17.099 -8.210 1.00 66.75 95 ALA A O 1
ATOM 674 N N . ALA A 1 96 ? -8.930 15.411 -8.027 1.00 67.00 96 ALA A N 1
ATOM 675 C CA . ALA A 1 96 ? -10.025 16.217 -7.496 1.00 67.00 96 ALA A CA 1
ATOM 676 C C . ALA A 1 96 ? -9.918 16.364 -5.966 1.00 67.00 96 ALA A C 1
ATOM 678 O O . ALA A 1 96 ? -9.418 15.474 -5.278 1.00 67.00 96 ALA A O 1
ATOM 679 N N . GLN A 1 97 ? -10.399 17.489 -5.417 1.00 56.53 97 GLN A N 1
ATOM 680 C CA . GLN A 1 97 ? -10.159 17.869 -4.015 1.00 56.53 97 GLN A CA 1
ATOM 681 C C . GLN A 1 97 ? -10.696 16.891 -2.952 1.00 56.53 97 GLN A C 1
ATOM 683 O O . GLN A 1 97 ? -10.179 16.938 -1.834 1.00 56.53 97 GLN A O 1
ATOM 688 N N . ASP A 1 98 ? -11.588 15.962 -3.306 1.00 64.06 98 ASP A N 1
ATOM 689 C CA . ASP A 1 98 ? -12.226 15.005 -2.386 1.00 64.06 98 ASP A CA 1
ATOM 690 C C . ASP A 1 98 ? -12.251 13.560 -2.914 1.00 64.06 98 ASP A C 1
ATOM 692 O O . ASP A 1 98 ? -12.933 12.697 -2.366 1.00 64.06 98 ASP A O 1
ATOM 696 N N . GLU A 1 99 ? -11.516 13.273 -3.987 1.00 78.69 99 GLU A N 1
ATOM 697 C CA . GLU A 1 99 ? -11.428 11.913 -4.508 1.00 78.69 99 GLU A CA 1
ATOM 698 C C . GLU A 1 99 ? -10.306 11.174 -3.782 1.00 78.69 99 GLU A C 1
ATOM 700 O O . GLU A 1 99 ? -9.164 11.633 -3.755 1.00 78.69 99 GLU A O 1
ATOM 705 N N . PHE A 1 100 ? -10.614 10.024 -3.194 1.00 86.69 100 PHE A N 1
ATOM 706 C CA . PHE A 1 100 ? -9.607 9.080 -2.728 1.00 86.69 100 PHE A CA 1
ATOM 707 C C . PHE A 1 100 ? -9.598 7.878 -3.659 1.00 86.69 100 PHE A C 1
ATOM 709 O O . PHE A 1 100 ? -10.649 7.357 -4.020 1.00 86.69 100 PHE A O 1
ATOM 716 N N . GLN A 1 101 ? -8.404 7.428 -4.030 1.00 90.50 101 GLN A N 1
ATOM 717 C CA . GLN A 1 101 ? -8.230 6.159 -4.728 1.00 90.50 101 GLN A CA 1
ATOM 718 C C . GLN A 1 101 ? -7.703 5.139 -3.732 1.00 90.50 101 GLN A C 1
ATOM 720 O O . GLN A 1 101 ? -6.705 5.405 -3.054 1.00 90.50 101 GLN A O 1
ATOM 725 N N . VAL A 1 102 ? -8.374 3.993 -3.659 1.00 93.12 102 VAL A N 1
ATOM 726 C CA . VAL A 1 102 ? -8.041 2.900 -2.747 1.00 93.12 102 VAL A CA 1
ATOM 727 C C . VAL A 1 102 ? -7.536 1.708 -3.547 1.00 93.12 102 VAL A C 1
ATOM 729 O O . VAL A 1 102 ? -8.161 1.287 -4.518 1.00 93.12 102 VAL A O 1
ATOM 732 N N . LEU A 1 103 ? -6.403 1.156 -3.126 1.00 95.56 103 LEU A N 1
ATOM 733 C CA . LEU A 1 103 ? -5.916 -0.145 -3.565 1.00 95.56 103 LEU A CA 1
ATOM 734 C C . LEU A 1 103 ? -5.843 -1.052 -2.344 1.00 95.56 103 LEU A C 1
ATOM 736 O O . LEU A 1 103 ? -5.213 -0.707 -1.344 1.00 95.56 103 LEU A O 1
ATOM 740 N N . ILE A 1 104 ? -6.477 -2.214 -2.440 1.00 95.12 104 ILE A N 1
ATOM 741 C CA . ILE A 1 104 ? -6.477 -3.238 -1.398 1.00 95.12 104 ILE A CA 1
ATOM 742 C C . ILE A 1 104 ? -5.857 -4.483 -2.007 1.00 95.12 104 ILE A C 1
ATOM 744 O O . ILE A 1 104 ? -6.279 -4.906 -3.080 1.00 95.12 104 ILE A O 1
ATOM 748 N N . ALA A 1 105 ? -4.868 -5.0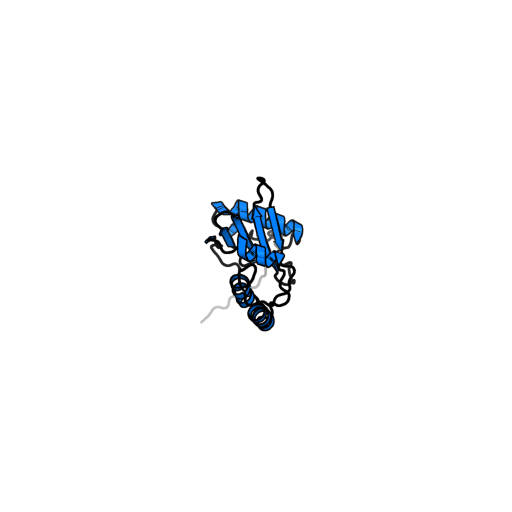58 -1.332 1.00 96.00 105 ALA A N 1
ATOM 749 C CA . ALA A 1 105 ? -4.221 -6.275 -1.791 1.00 96.00 105 ALA A CA 1
ATOM 750 C C . ALA A 1 105 ? -5.252 -7.405 -1.932 1.00 96.00 105 ALA A C 1
ATOM 752 O O . ALA A 1 105 ? -5.907 -7.793 -0.959 1.00 96.00 105 ALA A O 1
ATOM 753 N N . GLY A 1 106 ? -5.385 -7.933 -3.150 1.00 93.88 106 GLY A N 1
ATOM 754 C CA . GLY A 1 106 ? -6.187 -9.116 -3.451 1.00 93.88 106 GLY A CA 1
ATOM 755 C C . GLY A 1 106 ? -5.451 -10.438 -3.221 1.00 93.88 106 GLY A C 1
ATOM 756 O O . GLY A 1 106 ? -6.073 -11.499 -3.281 1.00 93.88 106 GLY A O 1
ATOM 757 N N . ASP A 1 107 ? -4.141 -10.397 -2.962 1.00 92.38 107 ASP A N 1
ATOM 758 C CA . ASP A 1 107 ? -3.351 -11.591 -2.671 1.00 92.38 107 ASP A CA 1
ATOM 759 C C . ASP A 1 107 ? -3.454 -12.042 -1.205 1.00 92.38 107 ASP A C 1
ATOM 761 O O . ASP A 1 107 ? -3.987 -11.363 -0.329 1.00 92.38 107 ASP A O 1
ATOM 765 N N . SER A 1 108 ? -2.990 -13.264 -0.946 1.00 87.69 108 SER A N 1
ATOM 766 C CA . SER A 1 108 ? -2.966 -13.876 0.388 1.00 87.69 108 SER A CA 1
ATOM 767 C C . SER A 1 108 ? -1.542 -14.265 0.764 1.00 87.69 108 SER A C 1
ATOM 769 O O . SER A 1 108 ? -1.245 -15.421 1.075 1.00 87.69 108 SER A O 1
ATOM 771 N N . LEU A 1 109 ? -0.626 -13.298 0.685 1.00 89.81 109 LEU A N 1
ATOM 772 C CA . LEU A 1 109 ? 0.763 -13.526 1.056 1.00 89.81 109 LEU A CA 1
ATOM 773 C C . LEU A 1 109 ? 0.897 -13.803 2.552 1.00 89.81 109 LEU A C 1
ATOM 775 O O . LEU A 1 109 ? 0.375 -13.085 3.405 1.00 89.81 109 LEU A O 1
ATOM 779 N N . SER A 1 110 ? 1.665 -14.841 2.888 1.00 88.06 110 SER A N 1
ATOM 780 C CA . SER A 1 110 ? 1.984 -15.110 4.288 1.00 88.06 110 SER A CA 1
ATOM 781 C C . SER A 1 110 ? 2.799 -13.950 4.888 1.00 88.06 110 SER A C 1
ATOM 783 O O . SER A 1 110 ? 3.654 -13.382 4.195 1.00 88.06 110 SER A O 1
ATOM 785 N N . PRO A 1 111 ? 2.657 -13.649 6.193 1.00 87.31 111 PRO A N 1
ATOM 786 C CA . PRO A 1 111 ? 3.458 -12.612 6.850 1.00 87.31 111 PRO A CA 1
ATOM 787 C C . PRO A 1 111 ? 4.973 -12.798 6.683 1.00 87.31 111 PRO A C 1
ATOM 789 O O . PRO A 1 111 ? 5.728 -11.830 6.645 1.00 87.31 111 PRO A O 1
ATOM 792 N N . ARG A 1 112 ? 5.426 -14.051 6.536 1.00 89.44 112 ARG A N 1
ATOM 793 C CA . ARG A 1 112 ? 6.832 -14.398 6.297 1.00 89.44 112 ARG A CA 1
ATOM 794 C C . ARG A 1 112 ? 7.306 -14.046 4.881 1.00 89.44 112 ARG A C 1
ATOM 796 O O . ARG A 1 112 ? 8.483 -13.736 4.713 1.00 89.44 112 ARG A O 1
ATOM 803 N N . ALA A 1 113 ? 6.424 -14.108 3.884 1.00 91.69 113 ALA A N 1
ATOM 804 C CA . ALA A 1 113 ? 6.749 -13.804 2.491 1.00 91.69 113 ALA A CA 1
ATOM 805 C C . ALA A 1 113 ? 6.824 -12.290 2.233 1.00 91.69 113 ALA A C 1
ATOM 807 O O . ALA A 1 113 ? 7.676 -11.842 1.465 1.00 91.69 113 ALA A O 1
ATOM 808 N N . LEU A 1 114 ? 6.003 -11.490 2.930 1.00 91.75 114 LEU A N 1
ATOM 809 C CA . LEU A 1 114 ? 5.879 -10.041 2.713 1.00 91.75 114 LEU A CA 1
ATOM 810 C C . LEU A 1 114 ? 7.222 -9.288 2.611 1.00 91.75 114 LEU A C 1
ATOM 812 O O . LEU A 1 114 ? 7.398 -8.544 1.644 1.00 91.75 114 LEU A O 1
ATOM 816 N N . PRO A 1 115 ? 8.207 -9.457 3.522 1.00 92.94 115 PRO A N 1
ATOM 817 C CA . PRO A 1 115 ? 9.465 -8.715 3.429 1.00 92.94 115 PRO A CA 1
ATOM 818 C C . PRO A 1 115 ? 10.296 -9.076 2.195 1.00 92.94 115 PRO A C 1
ATOM 820 O O . PRO A 1 115 ? 11.009 -8.222 1.672 1.00 92.94 115 PRO A O 1
ATOM 823 N N . GLN A 1 116 ? 10.227 -10.330 1.738 1.00 95.19 116 GLN A N 1
ATOM 824 C CA . GLN A 1 116 ? 10.931 -10.763 0.532 1.00 95.19 116 GLN A CA 1
ATOM 825 C C . GLN A 1 116 ? 10.201 -10.271 -0.716 1.00 95.19 116 GLN A C 1
ATOM 827 O O . GLN A 1 116 ? 10.840 -9.669 -1.573 1.00 95.19 116 GLN A O 1
ATOM 832 N N . CYS A 1 117 ? 8.871 -10.399 -0.773 1.00 95.44 117 CYS A N 1
ATOM 833 C CA . CYS A 1 117 ? 8.086 -9.894 -1.901 1.00 95.44 117 CYS A CA 1
ATOM 834 C C . CYS A 1 117 ? 8.276 -8.388 -2.103 1.00 95.44 117 CYS A C 1
ATOM 836 O O . CYS A 1 117 ? 8.501 -7.960 -3.228 1.00 95.44 117 CYS A O 1
ATOM 838 N N . ARG A 1 118 ? 8.334 -7.596 -1.021 1.00 95.25 118 ARG A N 1
ATOM 839 C CA . ARG A 1 118 ? 8.672 -6.161 -1.086 1.00 95.25 118 ARG A CA 1
ATOM 840 C C . ARG A 1 118 ? 9.998 -5.903 -1.807 1.00 95.25 118 ARG A C 1
ATOM 842 O O . ARG A 1 118 ? 10.065 -5.041 -2.676 1.00 95.25 118 ARG A O 1
ATOM 849 N N . LYS A 1 119 ? 11.053 -6.658 -1.483 1.00 96.00 119 LYS A N 1
ATOM 850 C CA . LYS A 1 119 ? 12.374 -6.505 -2.120 1.00 96.00 119 LYS A CA 1
ATOM 851 C C . LYS A 1 119 ? 12.352 -6.902 -3.593 1.00 96.00 119 LYS A C 1
ATOM 853 O O . LYS A 1 119 ? 12.935 -6.205 -4.418 1.00 96.00 119 LYS A O 1
ATOM 858 N N . LEU A 1 120 ? 11.695 -8.013 -3.916 1.00 96.25 120 LEU A N 1
ATOM 859 C CA . LEU A 1 120 ? 11.637 -8.524 -5.284 1.00 96.25 120 LEU A CA 1
ATOM 860 C C . LEU A 1 120 ? 10.771 -7.644 -6.189 1.00 96.25 120 LEU A C 1
ATOM 862 O O . LEU A 1 120 ? 11.147 -7.406 -7.330 1.00 96.25 120 LEU A O 1
ATOM 866 N N . VAL A 1 121 ? 9.677 -7.084 -5.668 1.00 96.06 121 VAL A N 1
ATOM 867 C CA . VAL A 1 121 ? 8.852 -6.095 -6.376 1.00 96.06 121 VAL A CA 1
ATOM 868 C C . VAL A 1 121 ? 9.672 -4.857 -6.725 1.00 96.06 121 VAL A C 1
ATOM 870 O O . VAL A 1 121 ? 9.648 -4.414 -7.870 1.00 96.06 121 VAL A O 1
ATOM 873 N N . LEU A 1 122 ? 10.463 -4.332 -5.785 1.00 95.19 122 LEU A N 1
ATOM 874 C CA . LEU A 1 122 ? 11.360 -3.213 -6.085 1.00 95.19 122 LEU A CA 1
ATOM 875 C C . LEU A 1 122 ? 12.389 -3.577 -7.161 1.00 95.19 122 LEU A C 1
ATOM 877 O O . LEU A 1 122 ? 12.621 -2.770 -8.052 1.00 95.19 122 LEU A O 1
ATOM 881 N N . LYS A 1 123 ? 12.959 -4.787 -7.097 1.00 95.19 123 LYS A N 1
ATOM 882 C CA . LYS A 1 123 ? 14.013 -5.245 -8.013 1.00 95.19 123 LYS A CA 1
ATOM 883 C C . LYS A 1 123 ? 13.519 -5.573 -9.427 1.00 95.19 123 LYS A C 1
ATOM 885 O O . LYS A 1 123 ? 14.274 -5.367 -10.369 1.00 95.19 123 LYS A O 1
ATOM 890 N N . TYR A 1 124 ? 12.323 -6.141 -9.574 1.00 95.12 124 TYR A N 1
ATOM 891 C CA . TYR A 1 124 ? 11.892 -6.750 -10.839 1.00 95.12 124 TYR A CA 1
ATOM 892 C C . TYR A 1 124 ? 10.607 -6.162 -11.424 1.00 95.12 124 TYR A C 1
ATOM 894 O O . TYR A 1 124 ? 10.459 -6.140 -12.644 1.00 95.12 124 TYR A O 1
ATOM 902 N N . LEU A 1 125 ? 9.653 -5.711 -10.603 1.00 93.56 125 LEU A N 1
ATOM 903 C CA . LEU A 1 125 ? 8.337 -5.328 -11.118 1.00 93.56 125 LEU A CA 1
ATOM 904 C C . LEU A 1 125 ? 8.419 -4.003 -11.886 1.00 93.56 125 LEU A C 1
ATOM 906 O O . LEU A 1 125 ? 8.746 -2.973 -11.300 1.00 93.56 125 LEU A O 1
ATOM 910 N N . GLY A 1 126 ? 8.099 -4.027 -13.182 1.00 89.25 126 GLY A N 1
ATOM 911 C CA . GLY A 1 126 ? 8.095 -2.835 -14.040 1.00 89.25 126 GLY A CA 1
ATOM 912 C C . GLY A 1 126 ? 9.483 -2.304 -14.421 1.00 89.25 126 GLY A C 1
ATOM 913 O O . GLY A 1 126 ? 9.571 -1.232 -15.012 1.00 89.25 126 GLY A O 1
ATOM 914 N N . GLU A 1 127 ? 10.557 -3.028 -14.097 1.00 92.50 127 GLU A N 1
ATOM 915 C CA . GLU A 1 127 ? 11.928 -2.617 -14.414 1.00 92.50 127 GLU A CA 1
ATOM 916 C C . GLU A 1 127 ? 12.310 -2.942 -15.865 1.00 92.50 127 GLU A C 1
ATOM 918 O O . GLU A 1 127 ? 11.938 -3.979 -16.423 1.00 92.50 127 GLU A O 1
ATOM 923 N N . ALA A 1 128 ? 13.091 -2.052 -16.482 1.00 84.94 128 ALA A N 1
ATOM 924 C CA . ALA A 1 128 ? 13.623 -2.270 -17.821 1.00 84.94 128 ALA A CA 1
ATOM 925 C C . ALA A 1 128 ? 14.810 -3.250 -17.777 1.00 84.94 128 ALA A C 1
ATOM 927 O O . ALA A 1 128 ? 15.677 -3.141 -16.915 1.00 84.94 128 ALA A O 1
ATOM 928 N N . ALA A 1 129 ? 14.876 -4.172 -18.744 1.00 86.38 129 ALA A N 1
ATOM 929 C CA . ALA A 1 129 ? 15.970 -5.142 -18.895 1.00 86.38 129 ALA A CA 1
ATOM 930 C C . ALA A 1 129 ? 16.161 -6.107 -17.702 1.00 86.38 129 ALA A C 1
ATOM 932 O O . ALA A 1 129 ? 17.277 -6.353 -17.249 1.00 86.38 129 ALA A O 1
ATOM 933 N N . VAL A 1 130 ? 15.062 -6.694 -17.225 1.00 89.94 130 VAL A N 1
ATOM 934 C CA . VAL A 1 130 ? 15.082 -7.786 -16.242 1.00 89.94 130 VAL A CA 1
ATOM 935 C C . VAL A 1 130 ? 15.303 -9.133 -16.934 1.00 89.94 130 VAL A C 1
ATOM 937 O O . VAL A 1 130 ? 14.641 -9.438 -17.927 1.00 89.94 130 VAL A O 1
ATOM 940 N N . ASP A 1 131 ? 16.188 -9.969 -16.382 1.00 93.81 131 ASP A N 1
ATOM 941 C CA . ASP A 1 131 ? 16.209 -11.399 -16.705 1.00 93.81 131 ASP A CA 1
ATOM 942 C C . ASP A 1 131 ? 14.930 -12.044 -16.149 1.00 93.81 131 ASP A C 1
ATOM 944 O O . ASP A 1 131 ? 14.761 -12.206 -14.936 1.00 93.81 131 ASP A O 1
ATOM 948 N N . TRP A 1 132 ? 14.002 -12.368 -17.050 1.00 89.56 132 TRP A N 1
ATOM 949 C CA . TRP A 1 132 ? 12.690 -12.900 -16.691 1.00 89.56 132 TRP A CA 1
ATOM 950 C C . TRP A 1 132 ? 12.788 -14.239 -15.952 1.00 89.56 132 TRP A C 1
ATOM 952 O O . TRP A 1 132 ? 11.988 -14.486 -15.051 1.00 89.56 132 TRP A O 1
ATOM 962 N N . TYR A 1 133 ? 13.781 -15.071 -16.280 1.00 94.06 133 TYR A N 1
ATOM 963 C CA . TYR A 1 133 ? 13.960 -16.379 -15.659 1.00 94.06 133 TYR A CA 1
ATOM 964 C C . TYR A 1 133 ? 14.488 -16.236 -14.228 1.00 94.06 133 TYR A C 1
ATOM 966 O O . TYR A 1 133 ? 14.011 -16.913 -13.310 1.00 94.06 133 TYR A O 1
ATOM 974 N N . GLU A 1 134 ? 15.434 -15.315 -14.012 1.00 95.12 134 GLU A N 1
ATOM 975 C CA . GLU A 1 134 ? 15.906 -14.962 -12.668 1.00 95.12 134 GLU A CA 1
ATOM 976 C C . GLU A 1 134 ? 14.750 -14.425 -11.811 1.00 95.12 134 GLU A C 1
ATOM 978 O O . GLU A 1 134 ? 14.555 -14.872 -10.676 1.00 95.12 134 GLU A O 1
ATOM 983 N N . ALA A 1 135 ? 13.959 -13.500 -12.364 1.00 93.75 135 ALA A N 1
ATOM 984 C CA . ALA A 1 135 ? 12.836 -12.886 -11.669 1.00 93.75 135 ALA A CA 1
ATOM 985 C C . ALA A 1 135 ? 11.759 -13.909 -11.288 1.00 93.75 135 ALA A C 1
ATOM 987 O O . ALA A 1 135 ? 11.358 -13.968 -10.125 1.00 93.75 135 ALA A O 1
ATOM 988 N N . GLU A 1 136 ? 11.326 -14.749 -12.230 1.00 94.00 136 GLU A N 1
ATOM 989 C CA . GLU A 1 136 ? 10.336 -15.798 -11.980 1.00 94.00 136 GLU A CA 1
ATOM 990 C C . GLU A 1 136 ? 10.825 -16.781 -10.908 1.00 94.00 136 GLU A C 1
ATOM 992 O O . GLU A 1 136 ? 10.104 -17.079 -9.952 1.00 94.00 136 GLU A O 1
ATOM 997 N N . THR A 1 137 ? 12.075 -17.240 -11.013 1.00 96.56 137 THR A N 1
ATOM 998 C CA . THR A 1 137 ? 12.665 -18.166 -10.037 1.00 96.56 137 THR A CA 1
ATOM 999 C C . THR A 1 137 ? 12.690 -17.555 -8.636 1.00 96.56 137 THR A C 1
ATOM 1001 O O . THR A 1 137 ? 12.258 -18.194 -7.673 1.00 96.56 137 THR A O 1
ATOM 1004 N N . ALA A 1 138 ? 13.147 -16.307 -8.508 1.00 95.75 138 ALA A N 1
ATOM 1005 C CA . ALA A 1 138 ? 13.215 -15.613 -7.227 1.00 95.75 138 ALA A CA 1
ATOM 1006 C C . ALA A 1 138 ? 11.821 -15.372 -6.623 1.00 95.75 138 ALA A C 1
ATOM 1008 O O . ALA A 1 138 ? 11.614 -15.614 -5.431 1.00 95.75 138 ALA A O 1
ATOM 1009 N N . MET A 1 139 ? 10.853 -14.940 -7.439 1.00 94.62 139 MET A N 1
ATOM 1010 C CA . MET A 1 139 ? 9.471 -14.699 -7.010 1.00 94.62 139 MET A CA 1
ATOM 1011 C C . MET A 1 139 ? 8.804 -15.988 -6.524 1.00 94.62 139 MET A C 1
ATOM 1013 O O . MET A 1 139 ? 8.193 -15.992 -5.454 1.00 94.62 139 MET A O 1
ATOM 1017 N N . ASN A 1 140 ? 8.976 -17.096 -7.247 1.00 94.44 140 ASN A N 1
ATOM 1018 C CA . ASN A 1 140 ? 8.460 -18.404 -6.845 1.00 94.44 140 ASN A CA 1
ATOM 1019 C C . ASN A 1 140 ? 9.077 -18.884 -5.523 1.00 94.44 140 ASN A C 1
ATOM 1021 O O . ASN A 1 140 ? 8.352 -19.264 -4.603 1.00 94.44 140 ASN A O 1
ATOM 1025 N N . GLN A 1 141 ? 10.404 -18.810 -5.385 1.00 94.88 141 GLN A N 1
ATOM 1026 C CA . GLN A 1 141 ? 11.107 -19.245 -4.169 1.00 94.88 141 GLN A CA 1
ATOM 1027 C C . GLN A 1 141 ? 10.737 -18.421 -2.930 1.00 94.88 141 GLN A C 1
ATOM 1029 O O . GLN A 1 141 ? 10.729 -18.945 -1.815 1.00 94.88 141 GLN A O 1
ATOM 1034 N N . ALA A 1 142 ? 10.412 -17.141 -3.111 1.00 93.88 142 ALA A N 1
ATOM 1035 C CA . ALA A 1 142 ? 9.984 -16.261 -2.030 1.00 93.88 142 ALA A CA 1
ATOM 1036 C C . ALA A 1 142 ? 8.486 -16.381 -1.684 1.00 93.88 142 ALA A C 1
ATOM 1038 O O . ALA A 1 142 ? 8.036 -15.744 -0.730 1.00 93.88 142 ALA A O 1
ATOM 1039 N N . GLY A 1 143 ? 7.716 -17.190 -2.424 1.00 92.81 143 GLY A N 1
ATOM 1040 C CA . GLY A 1 143 ? 6.267 -17.318 -2.246 1.00 92.81 143 GLY A CA 1
ATOM 1041 C C . GLY A 1 143 ? 5.470 -16.128 -2.792 1.00 92.81 143 GLY A C 1
ATOM 1042 O O . GLY A 1 143 ? 4.356 -15.886 -2.343 1.00 92.81 143 GLY A O 1
ATOM 1043 N N . CYS A 1 144 ? 6.037 -15.387 -3.746 1.00 93.75 144 CYS A N 1
ATOM 1044 C CA . CYS A 1 144 ? 5.477 -14.178 -4.357 1.00 93.75 144 CYS A CA 1
ATOM 1045 C C . CYS A 1 144 ? 4.880 -14.446 -5.754 1.00 93.75 144 CYS A C 1
ATOM 1047 O O . CYS A 1 144 ? 4.598 -13.514 -6.500 1.00 93.75 144 CYS A O 1
ATOM 1049 N N . ALA A 1 145 ? 4.712 -15.715 -6.136 1.00 86.94 145 ALA A N 1
ATOM 1050 C CA . ALA A 1 145 ? 4.296 -16.133 -7.479 1.00 86.94 145 ALA A CA 1
ATOM 1051 C C . ALA A 1 145 ? 2.931 -15.574 -7.921 1.00 86.94 145 ALA A C 1
ATOM 1053 O O . ALA A 1 145 ? 2.688 -15.374 -9.107 1.00 86.94 145 ALA A O 1
ATOM 1054 N N . HIS A 1 146 ? 2.039 -15.330 -6.960 1.00 89.38 146 HIS A N 1
ATOM 1055 C CA . HIS A 1 146 ? 0.654 -14.919 -7.197 1.00 89.38 146 HIS A CA 1
ATOM 1056 C C . HIS A 1 146 ? 0.335 -13.582 -6.525 1.00 89.38 146 HIS A C 1
ATOM 1058 O O . HIS A 1 146 ? -0.744 -13.410 -5.962 1.00 89.38 146 HIS A O 1
ATOM 1064 N N . ILE A 1 147 ? 1.299 -12.659 -6.528 1.00 94.62 147 ILE A N 1
ATOM 1065 C CA . ILE A 1 147 ? 1.067 -11.310 -6.014 1.00 94.62 147 ILE A CA 1
ATOM 1066 C C . ILE A 1 147 ? -0.009 -10.574 -6.822 1.00 94.62 147 ILE A C 1
ATOM 1068 O O . ILE A 1 147 ? -0.119 -10.742 -8.039 1.00 94.62 147 ILE A O 1
ATOM 1072 N N . ASP A 1 148 ? -0.758 -9.698 -6.157 1.00 96.44 148 ASP A N 1
ATOM 1073 C CA . ASP A 1 148 ? -1.661 -8.762 -6.823 1.00 96.44 148 ASP A CA 1
ATOM 1074 C C . ASP A 1 148 ? -0.852 -7.640 -7.488 1.00 96.44 148 ASP A C 1
ATOM 1076 O O . ASP A 1 148 ? -0.461 -6.654 -6.860 1.00 96.44 148 ASP A O 1
ATOM 1080 N N . VAL A 1 149 ? -0.581 -7.796 -8.782 1.00 94.94 149 VAL A N 1
ATOM 1081 C CA . VAL A 1 149 ? 0.266 -6.872 -9.547 1.00 94.94 149 VAL A CA 1
ATOM 1082 C C . VAL A 1 149 ? -0.231 -5.423 -9.477 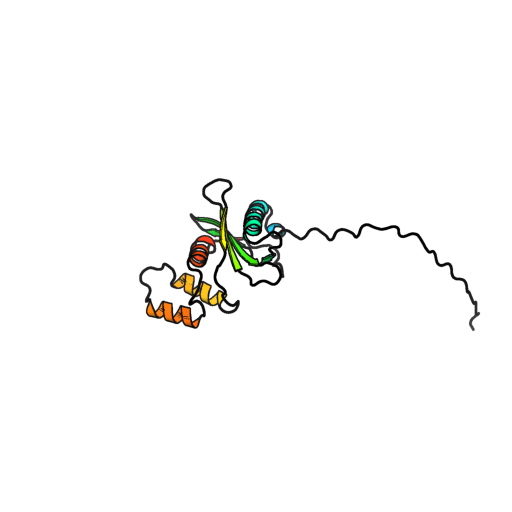1.00 94.94 149 VAL A C 1
ATOM 1084 O O . VAL A 1 149 ? 0.599 -4.513 -9.430 1.00 94.94 149 VAL A O 1
ATOM 1087 N N . ASN A 1 150 ? -1.546 -5.188 -9.412 1.00 95.94 150 ASN A N 1
ATOM 1088 C CA . ASN A 1 150 ? -2.099 -3.833 -9.348 1.00 95.94 150 ASN A CA 1
ATOM 1089 C C . ASN A 1 150 ? -1.780 -3.184 -7.999 1.00 95.94 150 ASN A C 1
ATOM 1091 O O . ASN A 1 150 ? -1.255 -2.069 -7.953 1.00 95.94 150 ASN A O 1
ATOM 1095 N N . TYR A 1 151 ? -2.031 -3.907 -6.905 1.00 96.81 151 TYR A N 1
ATOM 1096 C CA . TYR A 1 151 ? -1.673 -3.447 -5.567 1.00 96.81 151 TYR A CA 1
ATOM 1097 C C . TYR A 1 151 ? -0.161 -3.225 -5.433 1.00 96.81 151 TYR A C 1
ATOM 1099 O O . TYR A 1 151 ? 0.267 -2.180 -4.948 1.00 96.81 151 TYR A O 1
ATOM 1107 N N . TRP A 1 152 ? 0.665 -4.171 -5.888 1.00 96.94 152 TRP A N 1
ATOM 1108 C CA . TRP A 1 152 ? 2.118 -4.105 -5.710 1.00 96.94 152 TRP A CA 1
ATOM 1109 C C . TRP A 1 152 ? 2.799 -3.046 -6.577 1.00 96.94 152 TRP A C 1
ATOM 1111 O O . TRP A 1 152 ? 3.769 -2.435 -6.124 1.00 96.94 152 TRP A O 1
ATOM 1121 N N . THR A 1 153 ? 2.267 -2.773 -7.771 1.00 96.19 153 THR A N 1
ATOM 1122 C CA . THR A 1 153 ? 2.671 -1.608 -8.573 1.00 96.19 153 THR A CA 1
ATOM 1123 C C . THR A 1 153 ? 2.338 -0.320 -7.825 1.00 96.19 153 THR A C 1
ATOM 1125 O O . THR A 1 153 ? 3.221 0.498 -7.586 1.00 96.19 153 THR A O 1
ATOM 1128 N N . GLY A 1 154 ? 1.102 -0.187 -7.331 1.00 95.50 154 GLY A N 1
ATOM 1129 C CA . GLY A 1 154 ? 0.712 0.962 -6.516 1.00 95.50 154 GLY A CA 1
ATOM 1130 C C . GLY A 1 154 ? 1.568 1.114 -5.254 1.00 95.50 154 GLY A C 1
ATOM 1131 O O . GLY A 1 154 ? 1.956 2.219 -4.893 1.00 95.50 154 GLY A O 1
ATOM 1132 N N . TRP A 1 155 ? 1.921 0.015 -4.586 1.00 96.25 155 TRP A N 1
ATOM 1133 C CA . TRP A 1 155 ? 2.761 0.044 -3.386 1.00 96.25 155 TRP A CA 1
ATOM 1134 C C . TRP A 1 155 ? 4.170 0.549 -3.707 1.00 96.25 155 TRP A C 1
ATOM 1136 O O . TRP A 1 155 ? 4.742 1.342 -2.951 1.00 96.25 155 TRP A O 1
ATOM 1146 N N . LYS A 1 156 ? 4.732 0.108 -4.835 1.00 95.44 156 LYS A N 1
ATOM 1147 C CA . LYS A 1 156 ? 6.034 0.563 -5.325 1.00 95.44 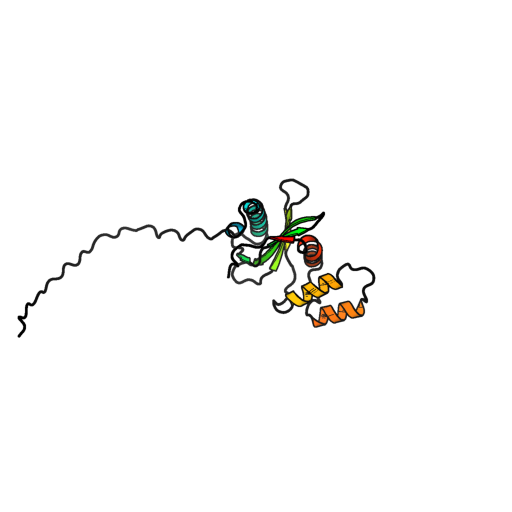156 LYS A CA 1
ATOM 1148 C C . LYS A 1 156 ? 6.011 2.052 -5.679 1.00 95.44 156 LYS A C 1
ATOM 1150 O O . LYS A 1 156 ? 6.931 2.772 -5.304 1.00 95.44 156 LYS A O 1
ATOM 1155 N N . ASP A 1 157 ? 4.948 2.525 -6.315 1.00 93.88 157 ASP A N 1
ATOM 1156 C CA . ASP A 1 157 ? 4.868 3.913 -6.772 1.00 93.88 157 ASP A CA 1
ATOM 1157 C C . ASP A 1 157 ? 4.504 4.886 -5.642 1.00 93.88 157 ASP A C 1
ATOM 1159 O O . ASP A 1 157 ? 4.988 6.016 -5.597 1.00 93.88 157 ASP A O 1
AT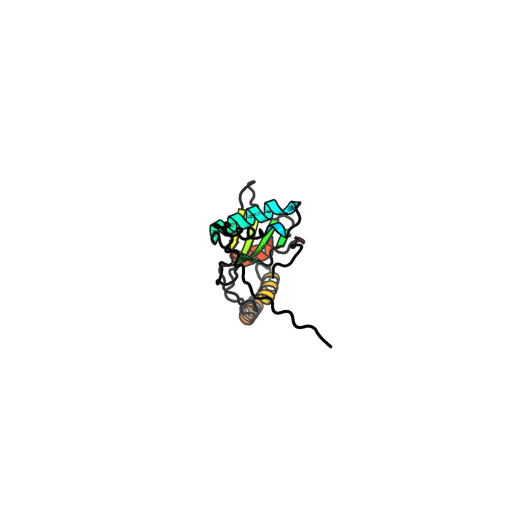OM 1163 N N . TYR A 1 158 ? 3.673 4.462 -4.689 1.00 94.62 158 TYR A N 1
ATOM 1164 C CA . TYR A 1 158 ? 3.063 5.367 -3.713 1.00 94.62 158 TYR A CA 1
ATOM 1165 C C . TYR A 1 158 ? 3.593 5.216 -2.291 1.00 94.62 158 TYR A C 1
ATOM 1167 O O . TYR A 1 158 ? 3.503 6.173 -1.525 1.00 94.62 158 TYR A O 1
ATOM 1175 N N . CYS A 1 159 ? 4.182 4.073 -1.927 1.00 95.19 159 CYS A N 1
ATOM 1176 C CA . CYS A 1 159 ? 4.582 3.779 -0.544 1.00 95.19 159 CYS A CA 1
ATOM 1177 C C . CYS A 1 159 ? 6.099 3.771 -0.301 1.00 95.19 159 CYS A C 1
ATOM 1179 O O . CYS A 1 159 ? 6.526 3.417 0.795 1.00 95.19 159 CYS A O 1
ATOM 1181 N N . GLN A 1 160 ? 6.913 4.157 -1.290 1.00 93.25 160 GLN A N 1
ATOM 1182 C CA . GLN A 1 160 ? 8.383 4.220 -1.174 1.00 93.25 160 GLN A CA 1
ATOM 1183 C C . GLN A 1 160 ? 8.926 5.629 -0.883 1.00 93.25 160 GLN A C 1
ATOM 1185 O O . GLN A 1 160 ? 10.140 5.829 -0.850 1.00 93.25 160 GLN A O 1
ATOM 1190 N N . GLY A 1 161 ? 8.044 6.609 -0.686 1.00 90.62 161 GLY A N 1
ATOM 1191 C CA . GLY A 1 161 ? 8.406 7.987 -0.375 1.00 90.62 161 GLY A CA 1
ATOM 1192 C C . GLY A 1 161 ? 8.887 8.187 1.064 1.00 90.62 161 GLY A C 1
ATOM 1193 O O . GLY A 1 161 ? 9.051 7.237 1.840 1.00 90.62 161 GLY A O 1
ATOM 1194 N N . ALA A 1 162 ? 9.085 9.451 1.444 1.00 92.12 162 ALA A N 1
ATOM 1195 C CA . ALA A 1 162 ? 9.412 9.807 2.821 1.00 92.12 162 ALA A CA 1
ATOM 1196 C C . ALA A 1 162 ? 8.245 9.430 3.748 1.00 92.12 162 ALA A C 1
ATOM 1198 O O . ALA A 1 162 ? 7.098 9.788 3.486 1.00 92.12 162 ALA A O 1
ATOM 1199 N N . GLN A 1 163 ? 8.538 8.693 4.821 1.00 93.19 163 GLN A N 1
ATOM 1200 C CA . GLN A 1 163 ? 7.513 8.111 5.688 1.00 93.19 163 GLN A CA 1
ATOM 1201 C C . GLN A 1 163 ? 7.276 8.960 6.938 1.00 93.19 163 GLN A C 1
ATOM 1203 O O . GLN A 1 163 ? 8.189 9.157 7.742 1.00 93.19 163 GLN A O 1
ATOM 1208 N N . ILE A 1 164 ? 6.027 9.364 7.160 1.00 92.25 164 ILE A N 1
ATOM 1209 C CA . ILE A 1 164 ? 5.533 9.870 8.443 1.00 92.25 164 ILE A CA 1
ATOM 1210 C C . ILE A 1 164 ? 4.805 8.715 9.128 1.00 92.25 164 ILE A C 1
ATOM 1212 O O . ILE A 1 164 ? 3.802 8.209 8.623 1.00 92.25 164 ILE A O 1
ATOM 1216 N N . LYS A 1 165 ? 5.324 8.284 10.277 1.00 89.31 165 LYS A N 1
ATOM 1217 C CA . LYS A 1 165 ? 4.783 7.160 11.050 1.00 89.31 165 LYS A CA 1
ATOM 1218 C C . LYS A 1 165 ? 4.040 7.646 12.296 1.00 89.31 165 LYS A C 1
ATOM 1220 O O . LYS A 1 165 ? 4.368 8.716 12.815 1.00 89.31 165 LYS A O 1
ATOM 1225 N N . PRO A 1 166 ? 3.083 6.859 12.809 1.00 84.69 166 PRO A N 1
ATOM 1226 C CA . PRO A 1 166 ? 2.430 7.158 14.066 1.00 84.69 166 PRO A CA 1
ATOM 1227 C C . PRO A 1 166 ? 3.443 7.187 15.221 1.00 84.69 166 PRO A C 1
ATOM 1229 O O . PRO A 1 166 ? 4.371 6.383 15.284 1.00 84.69 166 PRO A O 1
ATOM 1232 N N . ALA A 1 167 ? 3.254 8.118 16.157 1.00 75.81 167 ALA A N 1
ATOM 1233 C CA . ALA A 1 167 ? 4.130 8.350 17.308 1.00 75.81 167 ALA A CA 1
ATOM 1234 C C . ALA A 1 167 ? 4.126 7.196 18.327 1.00 75.81 167 ALA A C 1
ATOM 1236 O O . ALA A 1 167 ? 5.002 7.117 19.187 1.00 75.81 167 ALA A O 1
ATOM 1237 N N . LYS A 1 168 ? 3.130 6.308 18.246 1.00 65.69 168 LYS A N 1
ATOM 1238 C CA . LYS A 1 168 ? 3.040 5.067 19.014 1.00 65.69 168 LYS A CA 1
ATOM 1239 C C . LYS A 1 168 ? 2.654 3.951 18.056 1.00 65.69 168 LYS A C 1
ATOM 1241 O O . LYS A 1 168 ? 1.633 4.063 17.381 1.00 65.69 168 LYS A O 1
ATOM 1246 N N . THR A 1 169 ? 3.448 2.888 18.011 1.00 52.41 169 THR A N 1
ATOM 1247 C CA . THR A 1 169 ? 3.055 1.647 17.340 1.00 52.41 169 THR A CA 1
ATOM 1248 C C . THR A 1 169 ? 1.847 1.085 18.087 1.00 52.41 169 THR A C 1
ATOM 1250 O O . THR A 1 169 ? 1.954 0.803 19.281 1.00 52.41 169 THR A O 1
ATOM 1253 N N . GLN A 1 170 ? 0.690 0.989 17.430 1.00 52.06 170 GLN A N 1
ATOM 1254 C CA . GLN A 1 170 ? -0.445 0.252 17.985 1.00 52.06 170 GLN A CA 1
ATOM 1255 C C . GLN A 1 170 ? -0.066 -1.237 17.957 1.00 52.06 170 GLN A C 1
ATOM 1257 O O . GLN A 1 170 ? 0.286 -1.749 16.894 1.00 52.06 170 GLN A O 1
ATOM 1262 N N . LEU A 1 171 ? -0.008 -1.866 19.136 1.00 39.72 171 LEU A N 1
ATOM 1263 C CA . LEU A 1 171 ? 0.281 -3.294 19.322 1.00 39.72 171 LEU A CA 1
ATOM 1264 C C . LEU A 1 171 ? -1.004 -4.113 19.236 1.00 39.72 171 LEU A C 1
ATOM 1266 O O . LEU A 1 171 ? -2.015 -3.641 19.803 1.00 39.72 171 LEU A O 1
#

Foldseek 3Di:
DDDDDDDDDDDPPPDDPDDDPPPPPPPPDQPLNLFDPVCSVVSNLQVVVVCVVQHVQKDWFPWKWFQFPPQGTKIWGWIDHVPDDIWTKIWDDDPDPRDIDIDTWPDDDDPQLVVQLLVLLLVDPPDPPDPPVVSCVSCVVSVNNDTPSVNSVCCNRGVPHDIRGGNDGDD

Radius of gyration: 25.86 Å; chains: 1; bounding box: 46×38×99 Å

Sequence (171 aa):
MFRNFVKATAVAILGLAACAPEAAAPPASKPSDSFPVADRAFVDGAAQVIAQDLGASVVFRDLAISDTPGQGRSLCGDAALPGEAWKGIIVRKGAAQDEFQVLIAGDSLSPRALPQCRKLVLKYLGEAAVDWYEAETAMNQAGCAHIDVNYWTGWKDYCQGAQIKPAKTQL

pLDDT: mean 83.13, std 17.32, range [39.25, 97.0]

Organism: NCBI:txid2172652

Secondary structure (DSSP, 8-state):
-PPP-------------------PPPPPPPGGGGS-GGGHHHHHHHHHHHHHHH-TT-EEEEEEEEEETTTEEEEEEEEE-TTSPPEEEEEEE-SSTT-EEEEE--S---TTTHHHHHHHHHHHTT-TT--HHHHHHHHHHTT-TT--HHHHHHHHHHSSSEEE--SS---